Protein AF-A0A535R5J0-F1 (afdb_monomer_lite)

pLDDT: mean 73.41, std 7.88, range [49.22, 83.38]

Radius of gyration: 15.89 Å; chains: 1; bounding box: 35×30×37 Å

Foldseek 3Di:
DCVVVVVVVVVVVVVVVVVVVVVVVVCCVVPNDDDPVCVVVVVVVVVVVVCVVVVVVCVVCVPD

Secondary structure (DSSP, 8-state):
--HHHHHHHHHHHHHHHHHHHHHHHHHHHHH-S--GGGHHHHHHHHHHHTTHHHHHHHHH-TT-

Sequence (6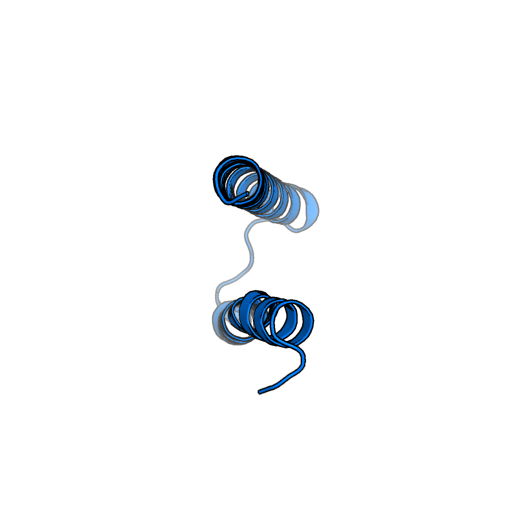4 aa):
MLEIGFIFAFIGRQLGRVLTLAFNWATILLFGRVPQDRQLYLSGMALTALLWPIVLAGIAFPSL

Structure (mmCIF, N/CA/C/O backbone):
data_AF-A0A535R5J0-F1
#
_entry.id   AF-A0A535R5J0-F1
#
loop_
_atom_site.group_PDB
_atom_site.id
_atom_site.type_symbol
_atom_site.label_atom_id
_atom_site.label_alt_id
_atom_site.label_comp_id
_atom_site.label_asym_id
_atom_site.label_entity_id
_atom_site.label_seq_id
_atom_site.pdbx_PDB_ins_code
_atom_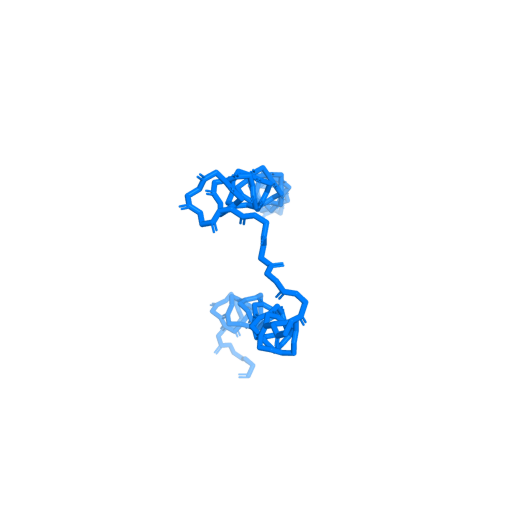site.Cartn_x
_atom_site.Cartn_y
_atom_site.Cartn_z
_atom_site.occupancy
_atom_site.B_iso_or_equiv
_atom_site.auth_seq_id
_atom_site.auth_comp_id
_atom_site.auth_asym_id
_atom_site.auth_atom_id
_atom_site.pdbx_PDB_model_num
ATOM 1 N N . MET A 1 1 ? 18.171 1.574 -20.401 1.00 49.22 1 MET A N 1
ATOM 2 C CA . MET A 1 1 ? 16.689 1.650 -20.468 1.00 49.22 1 MET A CA 1
ATOM 3 C C . MET A 1 1 ? 16.032 1.379 -19.099 1.00 49.22 1 MET A C 1
ATOM 5 O O . MET A 1 1 ? 14.914 0.891 -19.060 1.00 49.22 1 MET A O 1
ATOM 9 N N . LEU A 1 2 ? 16.693 1.724 -17.977 1.00 60.12 2 LEU A N 1
ATOM 10 C CA . LEU A 1 2 ? 16.245 1.425 -16.599 1.00 60.12 2 LEU A CA 1
ATOM 11 C C . LEU A 1 2 ? 15.957 2.693 -15.758 1.00 60.12 2 LEU A C 1
ATOM 13 O O . LEU A 1 2 ? 15.223 2.632 -14.777 1.00 60.12 2 LEU A O 1
ATOM 17 N N . GLU A 1 3 ? 16.456 3.855 -16.194 1.00 64.94 3 GLU A N 1
ATOM 18 C CA . GLU A 1 3 ? 16.362 5.140 -15.479 1.00 64.94 3 GLU A CA 1
ATOM 19 C C . GLU A 1 3 ? 14.918 5.664 -15.359 1.00 64.94 3 GLU A C 1
ATOM 21 O O . GLU A 1 3 ? 14.478 6.099 -14.296 1.0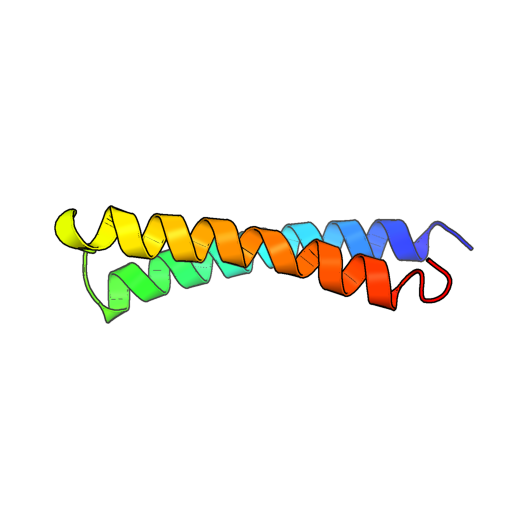0 64.94 3 GLU A O 1
ATOM 26 N N . ILE A 1 4 ? 14.143 5.576 -16.448 1.00 67.94 4 ILE A N 1
ATOM 27 C CA . ILE A 1 4 ? 12.783 6.140 -16.520 1.00 67.94 4 ILE A CA 1
ATOM 28 C C . ILE A 1 4 ? 11.827 5.369 -15.603 1.00 67.94 4 ILE A C 1
ATOM 30 O O . ILE A 1 4 ? 11.004 5.972 -14.917 1.00 67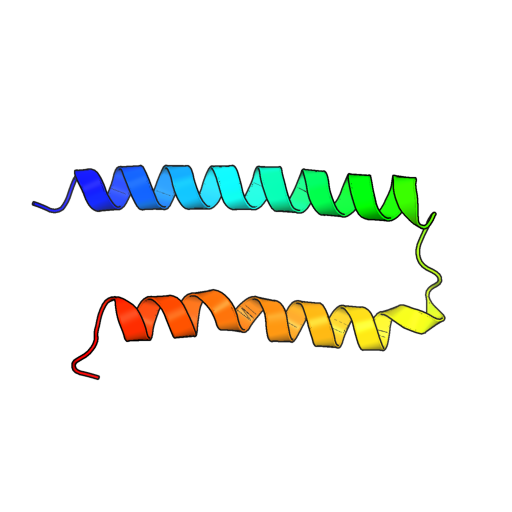.94 4 ILE A O 1
ATOM 34 N N . GLY A 1 5 ? 11.969 4.040 -15.543 1.00 68.00 5 GLY A N 1
ATOM 35 C CA . GLY A 1 5 ? 11.145 3.189 -14.685 1.00 68.00 5 GLY A CA 1
ATOM 36 C C . GLY A 1 5 ? 11.348 3.487 -13.201 1.00 68.00 5 GLY A C 1
ATOM 37 O O . GLY A 1 5 ? 10.383 3.496 -12.442 1.00 68.00 5 GLY A O 1
ATOM 38 N N . PHE A 1 6 ? 12.578 3.810 -12.791 1.00 72.25 6 PHE A N 1
ATOM 39 C CA . PHE A 1 6 ? 12.884 4.140 -11.400 1.00 72.25 6 PHE A CA 1
ATOM 40 C C . PHE A 1 6 ? 12.258 5.474 -10.979 1.00 72.25 6 PHE A C 1
ATOM 42 O O . PHE A 1 6 ? 11.648 5.571 -9.914 1.00 72.25 6 PHE A O 1
ATOM 49 N N . ILE A 1 7 ? 12.337 6.481 -11.851 1.00 76.06 7 ILE A N 1
ATOM 50 C CA . ILE A 1 7 ? 11.723 7.797 -11.634 1.00 76.06 7 ILE A CA 1
ATOM 51 C C . ILE A 1 7 ? 10.197 7.665 -11.572 1.00 76.06 7 ILE A C 1
ATOM 53 O O . ILE A 1 7 ? 9.563 8.191 -10.657 1.00 76.06 7 ILE A O 1
ATOM 57 N N . PHE A 1 8 ? 9.602 6.901 -12.491 1.00 75.00 8 PHE A N 1
ATOM 58 C CA . PHE A 1 8 ? 8.157 6.681 -12.527 1.00 75.00 8 PHE A CA 1
ATOM 59 C C . PHE A 1 8 ? 7.662 5.889 -11.309 1.00 75.00 8 PHE A C 1
ATOM 61 O O . PHE A 1 8 ? 6.647 6.241 -10.712 1.00 75.00 8 PHE A O 1
ATOM 68 N N . ALA A 1 9 ? 8.408 4.869 -10.876 1.00 74.00 9 ALA A N 1
ATOM 69 C CA . ALA A 1 9 ? 8.106 4.115 -9.664 1.00 74.00 9 ALA A CA 1
ATOM 70 C C . ALA A 1 9 ? 8.216 4.985 -8.402 1.00 74.00 9 ALA A C 1
ATOM 72 O O . ALA A 1 9 ? 7.384 4.873 -7.501 1.00 74.00 9 ALA A O 1
ATOM 73 N N . PHE A 1 10 ? 9.208 5.877 -8.335 1.00 75.50 10 PHE A N 1
ATOM 74 C CA . PHE A 1 10 ? 9.396 6.792 -7.210 1.00 75.50 10 PHE A CA 1
ATOM 75 C C . PHE A 1 10 ? 8.267 7.827 -7.122 1.00 75.50 10 PHE A C 1
ATOM 77 O O . PHE A 1 10 ? 7.679 8.016 -6.053 1.00 75.50 10 PHE A O 1
ATOM 84 N N . ILE A 1 11 ? 7.910 8.433 -8.258 1.00 78.44 11 ILE A N 1
ATOM 85 C CA . ILE A 1 11 ? 6.789 9.375 -8.379 1.00 78.44 11 ILE A CA 1
ATOM 86 C C . ILE A 1 11 ? 5.464 8.673 -8.071 1.00 78.44 11 ILE A C 1
ATOM 88 O O . ILE A 1 11 ? 4.672 9.187 -7.286 1.00 78.44 11 ILE A O 1
ATOM 92 N N . GLY A 1 12 ? 5.243 7.469 -8.599 1.00 74.50 12 GLY A N 1
ATOM 93 C CA . GLY A 1 12 ? 4.059 6.663 -8.305 1.00 74.50 12 GLY A CA 1
ATOM 94 C C . GLY A 1 12 ? 3.927 6.325 -6.817 1.00 74.50 12 GLY A C 1
ATOM 95 O O . GLY A 1 12 ? 2.836 6.422 -6.258 1.00 74.50 12 GLY A O 1
ATOM 96 N N . ARG A 1 13 ? 5.035 6.014 -6.129 1.00 74.81 13 ARG A N 1
ATOM 97 C CA . ARG A 1 13 ? 5.046 5.779 -4.670 1.00 74.81 13 ARG A CA 1
ATOM 98 C C . ARG A 1 13 ? 4.715 7.035 -3.868 1.00 74.81 13 ARG A C 1
ATOM 100 O O . ARG A 1 13 ? 3.987 6.954 -2.879 1.00 74.81 13 ARG A O 1
ATOM 107 N N . GLN A 1 14 ? 5.263 8.178 -4.276 1.00 77.38 14 GLN A N 1
ATOM 108 C CA . GLN A 1 14 ? 5.005 9.480 -3.658 1.00 77.38 14 GLN A CA 1
ATOM 109 C C . GLN A 1 14 ? 3.541 9.889 -3.836 1.00 77.38 14 GLN A C 1
ATOM 111 O O . GLN A 1 14 ? 2.857 10.157 -2.849 1.00 77.38 14 GLN A O 1
ATOM 116 N N . LEU A 1 15 ? 3.035 9.833 -5.069 1.00 79.81 15 LEU A N 1
ATOM 117 C CA . LEU A 1 15 ? 1.635 10.098 -5.383 1.00 79.81 15 LEU A CA 1
ATOM 118 C C . LEU A 1 15 ? 0.714 9.155 -4.614 1.00 79.81 15 LEU A C 1
ATOM 120 O O . LEU A 1 15 ? -0.213 9.624 -3.967 1.00 79.81 15 LEU A O 1
ATOM 124 N N . GLY A 1 16 ? 1.010 7.855 -4.581 1.00 76.44 16 GLY A N 1
ATOM 125 C CA . GLY A 1 16 ? 0.236 6.880 -3.814 1.00 76.44 16 GLY A CA 1
ATOM 126 C C . GLY A 1 16 ? 0.131 7.227 -2.327 1.00 76.44 16 GLY A C 1
ATOM 127 O O . GLY A 1 16 ? -0.951 7.124 -1.753 1.00 76.44 16 GLY A O 1
ATOM 128 N N . ARG A 1 17 ? 1.214 7.708 -1.699 1.00 77.56 17 ARG A N 1
ATOM 129 C CA . ARG A 1 17 ? 1.185 8.184 -0.303 1.00 77.56 17 ARG A CA 1
ATOM 130 C C . ARG A 1 17 ? 0.323 9.429 -0.130 1.00 77.56 17 ARG A C 1
ATOM 132 O O . ARG A 1 17 ? -0.469 9.475 0.807 1.00 77.56 17 ARG A O 1
ATOM 139 N N . VAL A 1 18 ? 0.463 10.411 -1.018 1.00 81.38 18 VAL A N 1
ATOM 140 C CA . VAL A 1 18 ? -0.318 11.658 -0.971 1.00 81.38 18 VAL A CA 1
ATOM 141 C C . VAL A 1 18 ? -1.803 11.374 -1.188 1.00 81.38 18 VAL A C 1
ATOM 143 O O . VAL A 1 18 ? -2.626 11.852 -0.415 1.00 81.38 18 VAL A O 1
ATOM 146 N N . LEU A 1 19 ? -2.144 10.539 -2.171 1.00 79.31 19 LEU A N 1
ATOM 147 C CA . LEU A 1 19 ? -3.505 10.070 -2.421 1.00 79.31 19 LEU A CA 1
ATOM 148 C C . LEU A 1 19 ? -4.053 9.304 -1.218 1.00 79.31 19 LEU A C 1
ATOM 150 O O . LEU A 1 19 ? -5.159 9.589 -0.785 1.00 79.31 19 LEU A O 1
ATOM 154 N N . THR A 1 20 ? -3.283 8.390 -0.625 1.00 80.50 20 THR A N 1
ATOM 155 C CA . THR A 1 20 ? -3.717 7.633 0.563 1.00 80.50 20 THR A CA 1
ATOM 156 C C . THR A 1 20 ? -3.995 8.555 1.748 1.00 80.50 20 THR A C 1
ATOM 158 O O . THR A 1 20 ? -5.006 8.396 2.428 1.00 80.50 20 THR A O 1
ATOM 161 N N . LEU A 1 21 ? -3.132 9.549 1.979 1.00 81.69 21 LEU A N 1
ATOM 162 C CA . LEU A 1 21 ? -3.375 10.596 2.967 1.00 81.69 21 LEU A CA 1
ATOM 163 C C . LEU A 1 21 ? -4.658 11.354 2.618 1.00 81.69 21 LEU A C 1
ATOM 165 O O . LEU A 1 21 ? -5.575 11.373 3.430 1.00 81.69 21 LEU A O 1
ATOM 169 N N . ALA A 1 22 ? -4.781 11.892 1.407 1.00 83.25 22 ALA A N 1
ATOM 170 C CA . ALA A 1 22 ? -5.966 12.628 0.977 1.00 83.25 22 ALA A CA 1
ATOM 171 C C . ALA A 1 22 ? -7.258 11.810 1.143 1.00 83.25 22 ALA A C 1
ATOM 173 O O . ALA A 1 22 ? -8.238 12.333 1.659 1.00 83.25 22 ALA A O 1
ATOM 174 N N . PHE A 1 23 ? -7.247 10.519 0.806 1.00 78.75 23 PHE A N 1
ATOM 175 C CA . PHE A 1 23 ? -8.374 9.607 1.009 1.00 78.75 23 PHE A CA 1
ATOM 176 C C . PHE A 1 23 ? -8.685 9.370 2.485 1.00 78.75 23 PHE A C 1
ATOM 178 O O . PHE A 1 23 ? -9.856 9.339 2.857 1.00 78.75 23 PHE A O 1
ATOM 185 N N . ASN A 1 24 ? -7.670 9.229 3.339 1.00 72.94 24 ASN A N 1
ATOM 186 C CA . ASN A 1 24 ? -7.866 9.061 4.777 1.00 72.94 24 ASN A CA 1
ATOM 187 C C . ASN A 1 24 ? -8.513 10.316 5.391 1.00 72.94 24 ASN A C 1
ATOM 189 O O . ASN A 1 24 ? -9.519 10.227 6.091 1.00 72.94 24 ASN A O 1
ATOM 193 N N . TRP A 1 25 ? -8.002 11.500 5.041 1.00 77.50 25 TRP A N 1
ATOM 194 C CA . TRP A 1 25 ? -8.572 12.784 5.458 1.00 77.50 25 TRP A CA 1
ATOM 195 C C . TRP A 1 25 ? -9.976 13.008 4.876 1.00 77.50 25 TRP A C 1
ATOM 197 O O . TRP A 1 25 ? -10.872 13.433 5.602 1.00 77.50 25 TRP A O 1
ATOM 207 N N . ALA A 1 26 ? -10.203 12.660 3.607 1.00 78.88 26 ALA A N 1
ATOM 208 C CA . ALA A 1 26 ? -11.511 12.749 2.963 1.00 78.88 26 ALA A CA 1
ATOM 209 C C . ALA A 1 26 ? -12.530 11.809 3.612 1.00 78.88 26 ALA A C 1
ATOM 211 O O . ALA A 1 26 ? -13.662 12.212 3.838 1.00 78.88 26 ALA A O 1
ATOM 212 N N . THR A 1 27 ? -12.130 10.588 3.971 1.00 71.75 27 THR A N 1
ATOM 213 C CA . THR A 1 27 ? -13.005 9.621 4.650 1.00 71.75 27 THR A CA 1
ATOM 214 C C . THR A 1 27 ? -13.406 10.131 6.031 1.00 71.75 27 THR A C 1
ATOM 216 O O . THR A 1 27 ? -14.578 10.066 6.386 1.00 71.75 27 THR A O 1
ATOM 219 N N . ILE A 1 28 ? -12.463 10.708 6.785 1.00 77.06 28 ILE A N 1
ATOM 220 C CA . ILE A 1 28 ? -12.743 11.329 8.089 1.00 77.06 28 ILE A CA 1
ATOM 221 C C . ILE A 1 28 ? -13.671 12.544 7.937 1.00 77.06 28 ILE A C 1
ATOM 223 O O . ILE A 1 28 ? -14.576 12.717 8.750 1.00 77.06 28 ILE A O 1
ATOM 227 N N . LEU A 1 29 ? -13.471 13.373 6.907 1.00 77.88 29 LEU A N 1
ATOM 228 C CA . LEU A 1 29 ? -14.311 14.546 6.634 1.00 77.88 29 LEU A CA 1
ATOM 229 C C . LEU A 1 29 ? -15.724 14.170 6.160 1.00 77.88 29 LEU A C 1
ATOM 231 O O . LEU A 1 29 ? -16.685 14.805 6.579 1.00 77.88 29 LEU A O 1
ATOM 235 N N . LEU A 1 30 ? -15.856 13.152 5.304 1.00 74.44 30 LEU A N 1
ATOM 236 C CA . LEU A 1 30 ? -17.132 12.714 4.727 1.00 74.44 30 LEU A CA 1
ATOM 237 C C . LEU A 1 30 ? -17.963 11.865 5.689 1.00 74.44 30 LEU A C 1
ATOM 239 O O . LEU A 1 30 ? -19.181 12.007 5.729 1.00 74.44 30 LEU A O 1
ATOM 243 N N . PHE A 1 31 ? -17.320 10.967 6.437 1.00 70.12 31 PHE A N 1
ATOM 244 C CA . PHE A 1 31 ? -18.013 9.961 7.247 1.00 70.12 31 PHE A CA 1
ATOM 245 C C . PHE A 1 31 ? -17.839 10.160 8.758 1.00 70.12 31 PHE A C 1
ATOM 247 O O . PHE A 1 31 ? -18.441 9.426 9.542 1.00 70.12 31 PHE A O 1
ATOM 254 N N . GLY A 1 32 ? -17.049 11.148 9.190 1.00 68.12 32 GLY A N 1
ATOM 255 C CA . GLY A 1 32 ? -16.659 11.298 10.591 1.00 68.12 32 GLY A CA 1
ATOM 256 C C . GLY A 1 32 ? -15.651 10.228 11.033 1.00 68.12 32 GLY A C 1
ATOM 257 O O . GLY A 1 32 ? -15.246 9.356 10.264 1.00 68.12 32 GLY A O 1
ATOM 258 N N . ARG A 1 33 ? -15.202 10.286 12.296 1.00 62.75 33 ARG A N 1
ATOM 259 C CA . ARG A 1 33 ? -14.288 9.274 12.863 1.00 62.75 33 ARG A CA 1
ATOM 260 C C . ARG A 1 33 ? -14.962 7.897 12.820 1.00 62.75 33 ARG A C 1
ATOM 262 O O . ARG A 1 33 ? -15.965 7.689 13.498 1.00 62.75 33 ARG A O 1
ATOM 269 N N . VAL A 1 34 ? -14.403 6.966 12.045 1.00 58.31 34 VAL A N 1
ATOM 270 C CA . VAL A 1 34 ? -14.978 5.626 11.879 1.00 58.31 34 VAL A CA 1
ATOM 271 C C . VAL A 1 34 ? -15.004 4.890 13.230 1.00 58.31 34 VAL A C 1
ATOM 273 O O . VAL A 1 34 ? -13.951 4.758 13.859 1.00 58.31 34 VAL A O 1
ATOM 276 N N . PRO A 1 35 ? -16.176 4.416 13.697 1.00 57.03 35 PRO A N 1
ATOM 277 C CA . PRO A 1 35 ? -16.297 3.711 14.967 1.00 57.03 35 PRO A CA 1
ATOM 278 C C . PRO A 1 35 ? -15.539 2.376 14.953 1.00 57.03 35 PRO A C 1
ATOM 280 O O . PRO A 1 35 ? -15.524 1.655 13.953 1.00 57.03 35 PRO A O 1
ATOM 283 N N . GLN A 1 36 ? -14.935 2.048 16.099 1.00 57.88 36 GLN A N 1
ATOM 284 C CA . GLN A 1 36 ? -14.075 0.879 16.338 1.00 57.88 36 GLN A CA 1
ATOM 285 C C . GLN A 1 36 ? -14.754 -0.466 16.003 1.00 57.88 36 GLN A C 1
ATOM 287 O O . GLN A 1 36 ? -14.079 -1.440 15.696 1.00 57.88 36 GLN A O 1
ATOM 292 N N . ASP A 1 37 ? -16.084 -0.516 15.948 1.00 62.59 37 ASP A N 1
ATOM 293 C CA . ASP A 1 37 ? -16.845 -1.698 15.515 1.00 62.59 37 ASP A CA 1
ATOM 294 C C . ASP A 1 37 ? -16.561 -2.119 14.058 1.00 62.59 37 ASP A C 1
ATOM 296 O O . ASP A 1 37 ? -16.661 -3.288 13.694 1.00 62.59 37 ASP A O 1
ATOM 300 N N . ARG A 1 38 ? -16.150 -1.180 13.192 1.00 61.97 38 ARG A N 1
ATOM 301 C CA . ARG A 1 38 ? -15.837 -1.479 11.780 1.00 61.97 38 ARG A CA 1
ATOM 302 C C . ARG A 1 38 ? -14.359 -1.757 11.516 1.00 61.97 38 ARG A C 1
ATOM 304 O O . ARG A 1 38 ? -13.977 -1.963 10.364 1.00 61.97 38 ARG A O 1
ATOM 311 N N . GLN A 1 39 ? -13.525 -1.798 12.556 1.00 61.25 39 GLN A N 1
ATOM 312 C CA . GLN A 1 39 ? -12.074 -1.980 12.426 1.00 61.25 39 GLN A CA 1
ATOM 313 C C . GLN A 1 39 ? -11.710 -3.324 11.787 1.00 61.25 39 GLN A C 1
ATOM 315 O O . GLN A 1 39 ? -10.730 -3.400 1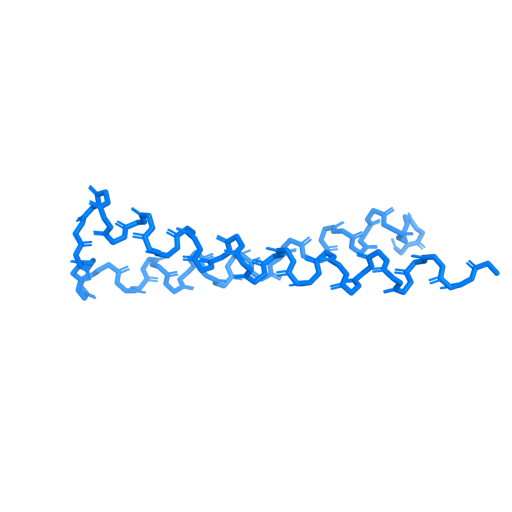1.052 1.00 61.25 39 GLN A O 1
ATOM 320 N N . LEU A 1 40 ? -12.518 -4.365 12.008 1.00 70.12 40 LEU A N 1
ATOM 321 C CA . LEU A 1 40 ? -12.300 -5.704 11.453 1.00 70.12 40 LEU A CA 1
ATOM 322 C C . LEU A 1 40 ? -12.538 -5.730 9.932 1.00 70.12 40 LEU A C 1
ATOM 324 O O . LEU A 1 40 ? -11.714 -6.248 9.181 1.00 70.12 40 LEU A O 1
ATOM 328 N N . TYR A 1 41 ? -13.596 -5.058 9.467 1.00 67.75 41 TYR A N 1
ATOM 329 C CA . TYR A 1 41 ? -13.874 -4.870 8.040 1.00 67.75 41 TYR A CA 1
ATOM 330 C C . TYR A 1 41 ? -12.841 -3.968 7.361 1.00 67.75 41 TYR A C 1
ATOM 332 O O . TYR A 1 41 ? -12.372 -4.285 6.270 1.00 67.75 41 TYR A O 1
ATOM 340 N N . LEU A 1 42 ? -12.442 -2.874 8.016 1.00 67.00 42 LEU A N 1
ATOM 341 C CA . LEU A 1 42 ? -11.400 -1.983 7.504 1.00 67.00 42 LEU A CA 1
ATOM 342 C C . LEU A 1 42 ? -10.033 -2.667 7.435 1.00 67.00 42 LEU A C 1
ATOM 344 O O . LEU A 1 42 ? -9.309 -2.466 6.467 1.00 67.00 42 LEU A O 1
ATOM 348 N N . SER A 1 43 ? -9.694 -3.504 8.416 1.00 71.06 43 SER A N 1
ATOM 349 C CA . SER A 1 43 ? -8.454 -4.290 8.406 1.00 71.06 43 SER A CA 1
ATOM 350 C C . SER A 1 43 ? -8.468 -5.327 7.285 1.00 71.06 43 SER A C 1
ATOM 352 O O . SER A 1 43 ? -7.468 -5.483 6.588 1.00 71.06 43 SER A O 1
ATOM 354 N N . GLY A 1 44 ? -9.617 -5.971 7.050 1.00 78.00 44 GLY A N 1
ATOM 355 C CA . GLY A 1 44 ? -9.822 -6.846 5.897 1.00 78.00 44 GLY A CA 1
ATOM 356 C C . GLY A 1 44 ? -9.613 -6.108 4.573 1.00 78.00 44 GLY A C 1
ATOM 357 O O . GLY A 1 44 ? -8.803 -6.535 3.757 1.00 78.00 44 GLY A O 1
ATOM 358 N N . MET A 1 45 ? -10.257 -4.952 4.389 1.00 73.81 45 MET A N 1
ATOM 359 C CA . MET A 1 45 ? -10.087 -4.132 3.183 1.00 73.81 45 MET A CA 1
ATOM 360 C C . MET A 1 45 ? -8.658 -3.602 3.019 1.00 73.81 45 MET A C 1
ATOM 362 O O . MET A 1 45 ? -8.158 -3.557 1.899 1.00 73.81 45 MET A O 1
ATOM 366 N N . ALA A 1 46 ? -7.974 -3.240 4.106 1.00 72.38 46 ALA A N 1
ATOM 367 C CA . ALA A 1 46 ? -6.578 -2.807 4.070 1.00 72.38 46 ALA A CA 1
ATOM 368 C C . ALA A 1 46 ? -5.632 -3.947 3.653 1.00 72.38 46 ALA A C 1
ATOM 370 O O . ALA A 1 46 ? -4.699 -3.723 2.881 1.00 72.38 46 ALA A O 1
ATOM 371 N N . LEU A 1 47 ? -5.897 -5.178 4.099 1.00 78.38 47 LEU A N 1
ATOM 372 C CA . LEU A 1 47 ? -5.176 -6.366 3.641 1.00 78.38 47 LEU A CA 1
ATOM 373 C C . LEU A 1 47 ? -5.452 -6.661 2.164 1.00 78.38 47 LEU A C 1
ATOM 375 O O . LEU A 1 47 ? -4.524 -6.941 1.413 1.00 78.38 47 LEU A O 1
ATOM 379 N N . THR A 1 48 ? -6.703 -6.543 1.716 1.00 77.75 48 THR A N 1
ATOM 380 C CA . THR A 1 48 ? -7.055 -6.699 0.297 1.00 77.75 48 THR A CA 1
ATOM 381 C C . THR A 1 48 ? -6.430 -5.600 -0.561 1.00 77.75 48 THR A C 1
ATOM 383 O O . THR A 1 48 ? -5.985 -5.868 -1.674 1.00 77.75 48 THR A O 1
ATOM 386 N N . ALA A 1 49 ? -6.312 -4.377 -0.042 1.00 76.81 49 ALA A N 1
ATOM 387 C CA . ALA A 1 49 ? -5.590 -3.310 -0.716 1.00 76.81 49 ALA A CA 1
ATOM 388 C C . ALA A 1 49 ? -4.118 -3.686 -0.929 1.00 76.81 49 ALA A C 1
ATOM 390 O O . ALA A 1 49 ? -3.550 -3.316 -1.939 1.00 76.81 49 ALA A O 1
ATOM 391 N N . LEU A 1 50 ? -3.481 -4.500 -0.088 1.00 77.38 50 LEU A N 1
ATOM 392 C CA . LEU A 1 50 ? -2.113 -4.956 -0.363 1.00 77.38 50 LEU A CA 1
ATOM 393 C C . LEU A 1 50 ? -1.972 -5.850 -1.613 1.00 77.38 50 LEU A C 1
ATOM 395 O O . LEU A 1 50 ? -0.844 -6.114 -2.021 1.00 77.38 50 LEU A O 1
ATOM 399 N N . LEU A 1 51 ? -3.069 -6.292 -2.243 1.00 83.38 51 LEU A N 1
ATOM 400 C CA . LEU A 1 51 ? -3.041 -7.153 -3.432 1.00 83.38 51 LEU A CA 1
ATOM 401 C C . LEU A 1 51 ? -2.806 -6.400 -4.753 1.00 83.38 51 LEU A C 1
ATOM 403 O O . LEU A 1 51 ? -2.333 -7.010 -5.710 1.00 83.38 51 LEU A O 1
ATOM 407 N N . TRP A 1 52 ? -3.091 -5.094 -4.849 1.00 77.94 52 TRP A N 1
ATOM 408 C CA . TRP A 1 52 ? -2.943 -4.358 -6.124 1.00 77.94 52 TRP A CA 1
ATOM 409 C C . TRP A 1 52 ? -1.522 -4.394 -6.736 1.00 77.94 52 TRP A C 1
ATOM 411 O O . TRP A 1 52 ? -1.420 -4.494 -7.961 1.00 77.94 52 TRP A O 1
ATOM 421 N N . PRO A 1 53 ? -0.413 -4.389 -5.960 1.00 79.62 53 PRO A N 1
ATOM 422 C CA . PRO A 1 53 ? 0.932 -4.507 -6.518 1.00 79.62 53 PRO A CA 1
ATOM 423 C C . PRO A 1 53 ? 1.192 -5.884 -7.136 1.00 79.62 53 PRO A C 1
ATOM 425 O O . PRO A 1 53 ? 1.984 -5.980 -8.065 1.00 79.62 53 PRO A O 1
ATOM 428 N N . ILE A 1 54 ? 0.521 -6.936 -6.652 1.00 82.81 54 ILE A N 1
ATOM 429 C CA . ILE A 1 54 ? 0.629 -8.299 -7.196 1.00 82.81 54 ILE A CA 1
ATOM 430 C C . ILE A 1 54 ? 0.016 -8.339 -8.596 1.00 82.81 54 ILE A C 1
ATOM 432 O O . ILE A 1 54 ? 0.621 -8.863 -9.526 1.00 82.81 54 ILE A O 1
ATOM 436 N N . VAL A 1 55 ? -1.150 -7.711 -8.763 1.00 81.44 55 VAL A N 1
ATOM 437 C CA . VAL A 1 55 ? -1.809 -7.580 -10.069 1.00 81.44 55 VAL A CA 1
ATOM 438 C C . VAL A 1 55 ? -0.932 -6.784 -11.039 1.00 81.44 55 VAL A C 1
ATOM 440 O O . VAL A 1 55 ? -0.734 -7.206 -12.175 1.00 81.44 55 VAL A O 1
ATOM 443 N N . LEU A 1 56 ? -0.338 -5.672 -10.592 1.00 80.31 56 LEU A N 1
ATOM 444 C CA . LEU A 1 56 ? 0.600 -4.905 -11.418 1.00 80.31 56 LEU A CA 1
ATOM 445 C C . LEU A 1 56 ? 1.868 -5.684 -11.773 1.00 80.31 56 LEU A C 1
ATOM 447 O O . LEU A 1 56 ? 2.344 -5.572 -12.900 1.00 80.31 56 LEU A O 1
ATOM 451 N N . ALA A 1 57 ? 2.406 -6.476 -10.846 1.00 82.44 57 ALA A N 1
ATOM 452 C CA . ALA A 1 57 ? 3.556 -7.330 -11.111 1.00 82.44 57 ALA A CA 1
ATOM 453 C C . ALA A 1 57 ? 3.233 -8.396 -12.172 1.00 82.44 57 ALA A C 1
ATOM 455 O O . ALA A 1 57 ? 4.046 -8.602 -13.067 1.00 82.44 57 ALA A O 1
ATOM 456 N N . GLY A 1 58 ? 2.038 -8.995 -12.132 1.00 82.75 58 GLY A N 1
ATOM 457 C CA . GLY A 1 58 ? 1.570 -9.928 -13.165 1.00 82.75 58 GLY A CA 1
ATOM 458 C C . GLY A 1 58 ? 1.369 -9.275 -14.538 1.00 82.75 58 GLY A C 1
ATOM 459 O O . GLY A 1 58 ? 1.662 -9.886 -15.558 1.00 82.75 58 GLY A O 1
ATOM 460 N N . ILE A 1 59 ? 0.939 -8.009 -14.587 1.00 81.44 59 ILE A N 1
ATOM 461 C CA . ILE A 1 59 ? 0.840 -7.250 -15.848 1.00 81.44 59 ILE A CA 1
ATOM 462 C C . ILE A 1 59 ? 2.233 -6.891 -16.391 1.00 81.44 59 ILE A C 1
ATOM 464 O O . ILE A 1 59 ? 2.459 -6.947 -17.597 1.00 81.44 59 ILE A O 1
ATOM 468 N N . ALA A 1 60 ? 3.168 -6.511 -15.514 1.00 82.19 60 ALA A N 1
ATOM 469 C CA . ALA A 1 60 ? 4.527 -6.126 -15.897 1.00 82.19 60 ALA A CA 1
ATOM 470 C C . ALA A 1 60 ? 5.393 -7.325 -16.319 1.00 82.19 60 ALA A C 1
ATOM 472 O O . ALA A 1 60 ? 6.253 -7.183 -17.187 1.00 82.19 60 ALA A O 1
ATOM 473 N N . PHE A 1 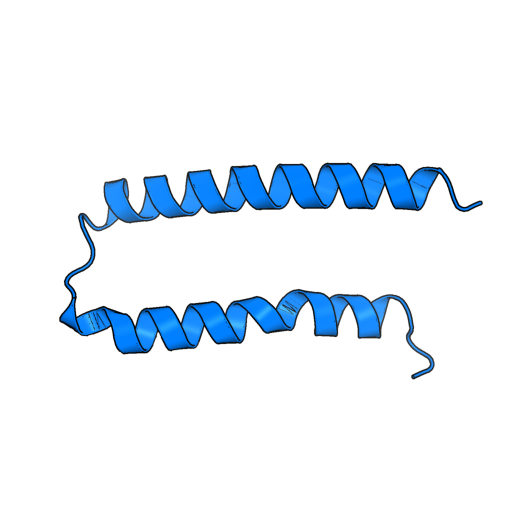61 ? 5.151 -8.498 -15.731 1.00 80.38 61 PHE A N 1
ATOM 474 C CA . PHE A 1 61 ? 5.794 -9.763 -16.074 1.00 80.38 61 PHE A CA 1
ATOM 475 C C . PHE A 1 61 ? 4.728 -10.776 -16.516 1.00 80.38 61 PHE A C 1
ATOM 477 O O . PHE A 1 61 ? 4.392 -11.683 -15.757 1.00 80.38 61 PHE A O 1
ATOM 484 N N . PRO A 1 62 ? 4.203 -10.650 -17.749 1.00 68.12 62 PRO A N 1
ATOM 485 C CA . PRO A 1 62 ? 3.132 -11.512 -18.256 1.00 68.12 62 PRO A CA 1
ATOM 486 C C . PRO A 1 62 ? 3.570 -12.967 -18.510 1.00 68.12 62 PRO A C 1
ATOM 488 O O . PRO A 1 62 ? 2.765 -13.773 -18.961 1.00 68.12 62 PRO A O 1
ATOM 491 N N . SER A 1 63 ? 4.844 -13.297 -18.276 1.00 72.06 63 SER A N 1
ATOM 492 C CA . SER A 1 63 ? 5.457 -14.605 -18.533 1.00 72.06 63 SER A CA 1
ATOM 493 C C . SER A 1 63 ? 5.734 -15.436 -17.268 1.00 72.06 63 SER A C 1
ATOM 495 O O . SER A 1 63 ? 6.554 -16.352 -17.335 1.00 72.06 63 SER A O 1
ATOM 497 N N . LEU A 1 64 ? 5.134 -15.083 -16.123 1.00 55.84 64 LEU A N 1
ATOM 498 C CA . LEU A 1 64 ? 5.149 -15.882 -14.887 1.00 55.84 64 LEU A CA 1
ATOM 499 C C . LEU A 1 64 ? 4.004 -16.900 -14.852 1.00 55.84 64 LEU A C 1
ATOM 501 O O . LEU A 1 64 ? 2.905 -16.561 -15.342 1.00 55.84 64 LEU A O 1
#